Protein AF-A0A9D5N758-F1 (afdb_monomer_li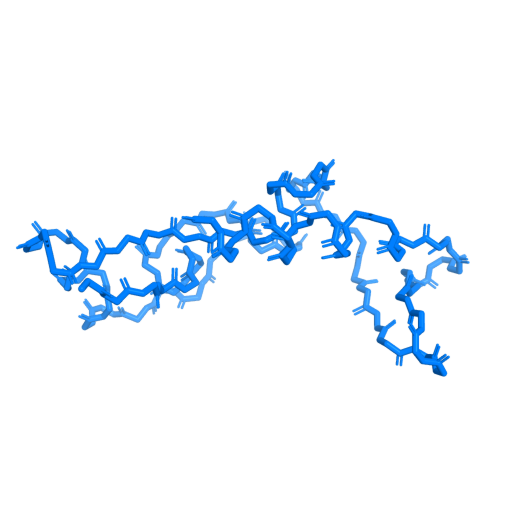te)

Sequence (80 aa):
MILISACLAGENCKYSGGNNEVPELKKLYEEGKAVLVCPEVMGGLSTPRIPCEIRNGRVYNTEGEDKTENYVRGAEIALK

Structure (mmCIF, N/CA/C/O backbone):
data_AF-A0A9D5N758-F1
#
_entry.id   AF-A0A9D5N758-F1
#
loop_
_atom_site.group_PDB
_atom_site.id
_atom_site.type_symbol
_atom_site.label_atom_id
_atom_site.label_alt_id
_atom_site.label_comp_id
_atom_site.label_asym_id
_atom_site.label_entity_id
_atom_site.label_seq_id
_atom_site.pdbx_PDB_ins_code
_atom_site.Cartn_x
_atom_site.Cartn_y
_atom_site.Cartn_z
_atom_site.occupancy
_atom_site.B_iso_or_equiv
_atom_site.auth_seq_id
_atom_site.auth_comp_id
_atom_site.auth_asym_id
_atom_site.auth_atom_id
_atom_site.pdbx_PDB_model_num
ATOM 1 N N . MET A 1 1 ? -18.979 -0.237 6.670 1.00 80.69 1 MET A N 1
ATOM 2 C CA . MET A 1 1 ? -17.575 -0.423 7.094 1.00 80.69 1 MET A CA 1
ATOM 3 C C . MET A 1 1 ? -16.705 0.413 6.170 1.00 80.69 1 MET A C 1
ATOM 5 O O . MET A 1 1 ? -17.028 0.449 4.989 1.00 80.69 1 MET A O 1
ATOM 9 N N . ILE A 1 2 ? -15.678 1.102 6.669 1.00 93.94 2 ILE A N 1
ATOM 10 C CA . ILE A 1 2 ? -14.748 1.869 5.819 1.00 93.94 2 ILE A CA 1
ATOM 11 C C . ILE A 1 2 ? -13.427 1.115 5.643 1.00 93.94 2 ILE A C 1
ATOM 13 O O . ILE A 1 2 ? -12.979 0.432 6.564 1.00 93.94 2 ILE A O 1
ATOM 17 N N . LEU A 1 3 ? -12.814 1.245 4.467 1.00 97.25 3 LEU A N 1
ATOM 18 C CA . LEU A 1 3 ? -11.458 0.763 4.214 1.00 97.25 3 LEU A CA 1
ATOM 19 C C . LEU A 1 3 ? -10.461 1.890 4.482 1.00 97.25 3 LEU A C 1
ATOM 21 O O . LEU A 1 3 ? -10.690 3.031 4.081 1.00 97.25 3 LEU A O 1
ATOM 25 N N . ILE A 1 4 ? -9.353 1.565 5.142 1.00 97.75 4 ILE A N 1
ATOM 26 C CA . ILE A 1 4 ? -8.254 2.496 5.401 1.00 97.75 4 ILE A CA 1
ATOM 27 C C . ILE A 1 4 ? -6.954 1.855 4.920 1.00 97.75 4 ILE A C 1
ATOM 29 O O . ILE A 1 4 ? -6.705 0.673 5.159 1.00 97.75 4 ILE A O 1
ATOM 33 N N . SER A 1 5 ? -6.100 2.642 4.263 1.00 98.31 5 SER A N 1
ATOM 34 C CA . SER A 1 5 ? -4.742 2.213 3.926 1.00 98.31 5 SER A CA 1
ATOM 35 C C . SER A 1 5 ? -3.996 1.782 5.189 1.00 98.31 5 SER A C 1
ATOM 37 O O . SER A 1 5 ? -3.796 2.590 6.091 1.00 98.31 5 SER A O 1
ATOM 39 N N . ALA A 1 6 ? -3.545 0.530 5.245 1.00 98.38 6 ALA A N 1
ATOM 40 C CA . ALA A 1 6 ? -2.940 -0.076 6.431 1.00 98.38 6 ALA A CA 1
ATOM 41 C C . ALA A 1 6 ? -1.750 0.735 6.977 1.00 98.38 6 ALA A C 1
ATOM 43 O O . ALA A 1 6 ? -1.608 0.904 8.187 1.00 98.38 6 ALA A O 1
ATOM 44 N N . CYS A 1 7 ? -0.949 1.334 6.090 1.00 98.44 7 CYS A N 1
ATOM 45 C CA . CYS A 1 7 ? 0.169 2.190 6.485 1.00 98.44 7 CYS A CA 1
ATOM 46 C C . CYS A 1 7 ? -0.249 3.439 7.274 1.00 98.44 7 CYS A C 1
ATOM 48 O O . CYS A 1 7 ? 0.565 3.954 8.035 1.00 98.44 7 CYS A O 1
ATOM 50 N N . LEU A 1 8 ? -1.490 3.912 7.123 1.00 98.56 8 LEU A N 1
ATOM 51 C CA . LEU A 1 8 ? -2.044 5.021 7.903 1.00 98.56 8 LEU A CA 1
ATOM 52 C C . LEU A 1 8 ? -2.513 4.584 9.295 1.00 98.56 8 LEU A C 1
ATOM 54 O O . LEU A 1 8 ? -2.693 5.425 10.165 1.00 98.56 8 LEU A O 1
ATOM 58 N N . ALA A 1 9 ? -2.683 3.283 9.526 1.00 98.06 9 ALA A N 1
ATOM 59 C CA . ALA A 1 9 ? -3.003 2.717 10.834 1.00 98.06 9 ALA A CA 1
ATOM 60 C C . ALA A 1 9 ? -1.768 2.158 11.568 1.00 98.06 9 ALA A C 1
ATOM 62 O O . ALA A 1 9 ? -1.912 1.517 12.605 1.00 98.06 9 ALA A O 1
ATOM 63 N N . GLY A 1 10 ? -0.562 2.406 11.043 1.00 97.94 10 GLY A N 1
ATOM 64 C CA . GLY A 1 10 ? 0.703 2.005 11.668 1.00 97.94 10 GLY A CA 1
ATOM 65 C C . GLY A 1 10 ? 1.324 0.719 11.117 1.00 97.94 10 GLY A C 1
ATOM 66 O O . GLY A 1 10 ? 2.420 0.354 11.537 1.00 97.94 10 GLY A O 1
ATOM 67 N N . GLU A 1 11 ? 0.701 0.058 10.136 1.00 98.38 11 GLU A N 1
ATOM 68 C CA . GLU A 1 11 ? 1.284 -1.142 9.525 1.00 98.38 11 GLU A CA 1
ATOM 69 C C . GLU A 1 11 ? 2.511 -0.796 8.673 1.00 98.38 11 GLU A C 1
ATOM 71 O O . GLU A 1 11 ? 2.460 0.056 7.778 1.00 98.38 11 GLU A O 1
ATOM 76 N N . ASN A 1 12 ? 3.624 -1.490 8.920 1.00 98.38 12 ASN A N 1
ATOM 77 C CA . ASN A 1 12 ? 4.900 -1.292 8.227 1.00 98.38 12 ASN A CA 1
ATOM 78 C C . ASN A 1 12 ? 4.887 -1.916 6.824 1.00 98.38 12 ASN A C 1
ATOM 80 O O . ASN A 1 12 ? 5.621 -2.855 6.533 1.00 98.38 12 ASN A O 1
ATOM 84 N N . CYS A 1 13 ? 4.017 -1.398 5.956 1.00 97.94 13 CYS A N 1
ATOM 85 C CA . CYS A 1 13 ? 3.769 -1.916 4.613 1.00 97.94 13 CYS A CA 1
ATOM 86 C C . CYS A 1 13 ? 4.125 -0.924 3.489 1.00 97.94 13 CYS A C 1
ATOM 88 O O . CYS A 1 13 ? 3.826 -1.198 2.323 1.00 97.94 13 CYS A O 1
ATOM 90 N N . LYS A 1 14 ? 4.722 0.247 3.786 1.00 97.81 14 LYS A N 1
ATOM 91 C CA . LYS A 1 14 ? 5.190 1.184 2.741 1.00 97.81 14 LYS A CA 1
ATOM 92 C C . LYS A 1 14 ? 6.318 0.567 1.927 1.00 97.81 14 LYS A C 1
ATOM 94 O O . LYS A 1 14 ? 7.072 -0.262 2.423 1.00 97.81 14 LYS A O 1
ATOM 99 N N . TYR A 1 15 ? 6.524 1.085 0.718 1.00 97.12 15 TYR A N 1
ATOM 100 C CA . TYR A 1 15 ? 7.664 0.697 -0.112 1.00 97.12 15 TYR A CA 1
ATOM 101 C C . TYR A 1 15 ? 9.014 0.837 0.618 1.00 97.12 15 TYR A C 1
ATOM 103 O O . TYR A 1 15 ? 9.900 0.014 0.432 1.00 97.12 15 TYR A O 1
ATOM 111 N N . SER A 1 16 ? 9.144 1.818 1.518 1.00 97.38 16 SER A N 1
ATOM 112 C CA . SER A 1 16 ? 10.352 2.068 2.311 1.00 97.38 16 SER A CA 1
ATOM 113 C C . SER A 1 16 ? 10.498 1.176 3.554 1.00 97.38 16 SER A C 1
ATOM 115 O O . SER A 1 16 ? 11.421 1.388 4.332 1.00 97.38 16 SER A O 1
ATOM 117 N N . GLY A 1 17 ? 9.575 0.240 3.805 1.00 97.25 17 GLY A N 1
ATOM 118 C CA . GLY A 1 17 ? 9.596 -0.634 4.988 1.00 97.25 17 GLY A CA 1
ATOM 119 C C . GLY A 1 17 ? 8.935 -0.065 6.249 1.00 97.25 17 GLY A C 1
ATOM 120 O O . GLY A 1 17 ? 8.781 -0.788 7.225 1.00 97.25 17 GLY A O 1
ATOM 121 N N . GLY A 1 18 ? 8.544 1.212 6.247 1.00 97.94 18 GLY A N 1
ATOM 122 C CA . GLY A 1 18 ? 7.896 1.871 7.387 1.00 97.94 18 GLY A CA 1
ATOM 123 C C . GLY A 1 18 ? 6.388 2.055 7.215 1.00 97.94 18 GLY A C 1
ATOM 124 O O . GLY A 1 18 ? 5.754 1.438 6.355 1.00 97.94 18 GLY A O 1
ATOM 125 N N . ASN A 1 19 ? 5.828 2.978 7.992 1.00 98.56 19 ASN A N 1
ATOM 126 C CA . ASN A 1 19 ? 4.423 3.377 7.944 1.00 98.56 19 ASN A CA 1
ATOM 127 C C . ASN A 1 19 ? 4.282 4.914 7.870 1.00 98.56 19 ASN A C 1
ATOM 129 O O . ASN A 1 19 ? 5.279 5.632 7.778 1.00 98.56 19 ASN A O 1
ATOM 133 N N . ASN A 1 20 ? 3.042 5.395 7.817 1.00 97.94 20 ASN A N 1
ATOM 134 C CA . ASN A 1 20 ? 2.658 6.807 7.886 1.00 97.94 20 ASN A CA 1
ATOM 135 C C . ASN A 1 20 ? 1.499 6.936 8.889 1.00 97.94 20 ASN A C 1
ATOM 137 O O . ASN A 1 20 ? 0.426 7.407 8.515 1.00 97.94 20 ASN A O 1
ATOM 141 N N . GLU A 1 21 ? 1.674 6.420 10.109 1.00 98.38 21 GLU A N 1
ATOM 142 C CA . GLU A 1 21 ? 0.603 6.370 11.108 1.00 98.38 21 GLU A CA 1
ATOM 143 C C . GLU A 1 21 ? -0.097 7.731 11.274 1.00 98.38 21 GLU A C 1
ATOM 145 O O . GLU A 1 21 ? 0.539 8.767 11.470 1.00 98.38 21 GLU A O 1
ATOM 150 N N . VAL A 1 22 ? -1.426 7.695 11.207 1.00 98.62 22 VAL A N 1
ATOM 151 C CA . VAL A 1 22 ? -2.339 8.775 11.570 1.00 98.62 22 VAL A CA 1
ATOM 152 C C . VAL A 1 22 ? -3.144 8.263 12.769 1.00 98.62 22 VAL A C 1
ATOM 154 O O . VAL A 1 22 ? -3.983 7.371 12.588 1.00 98.62 22 VAL A O 1
ATOM 157 N N . PRO A 1 23 ? -2.895 8.766 13.994 1.00 98.25 23 PRO A N 1
ATOM 158 C CA . PRO A 1 23 ? -3.473 8.215 15.223 1.00 98.25 23 PRO A CA 1
ATOM 159 C C . PRO A 1 23 ? -5.001 8.064 15.192 1.00 98.25 23 PRO A C 1
ATOM 161 O O . PRO A 1 23 ? -5.550 7.087 15.700 1.00 98.25 23 PRO A O 1
ATOM 164 N N . GLU A 1 24 ? -5.704 8.990 14.543 1.00 98.25 24 GLU A N 1
ATOM 165 C CA . GLU A 1 24 ? -7.158 8.976 14.394 1.00 98.25 24 GLU A CA 1
ATOM 166 C C . GLU A 1 24 ? -7.648 7.792 13.549 1.00 98.25 24 GLU A C 1
ATOM 168 O O . GLU A 1 24 ? -8.683 7.198 13.854 1.00 98.25 24 GLU A O 1
ATOM 173 N N . LEU A 1 25 ? -6.903 7.415 12.507 1.00 98.25 25 LEU A N 1
ATOM 174 C CA . LEU A 1 25 ? -7.252 6.298 11.627 1.00 98.2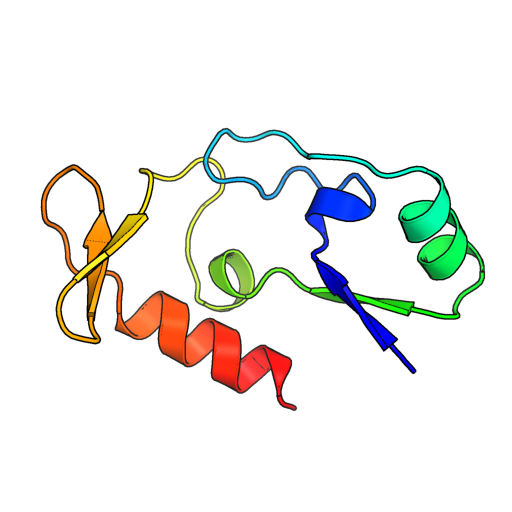5 25 LEU A CA 1
ATOM 175 C C . LEU A 1 25 ? -6.937 4.948 12.275 1.00 98.25 25 LEU A C 1
ATOM 177 O O . LEU A 1 25 ? -7.723 4.008 12.145 1.00 98.25 25 LEU A O 1
ATOM 181 N N . LYS A 1 26 ? -5.841 4.871 13.036 1.00 98.12 26 LYS A N 1
ATOM 182 C CA . LYS A 1 26 ? -5.534 3.712 13.882 1.00 98.12 26 LYS A CA 1
ATOM 183 C C . LYS A 1 26 ? -6.630 3.472 14.917 1.00 98.12 26 LYS A C 1
ATOM 185 O O . LYS A 1 26 ? -7.123 2.354 15.037 1.00 98.12 26 LYS A O 1
ATOM 190 N N . LYS A 1 27 ? -7.095 4.534 15.579 1.00 98.12 27 LYS A N 1
ATOM 191 C CA . LYS A 1 27 ? -8.200 4.453 16.540 1.00 98.12 27 LYS A CA 1
ATOM 192 C C . 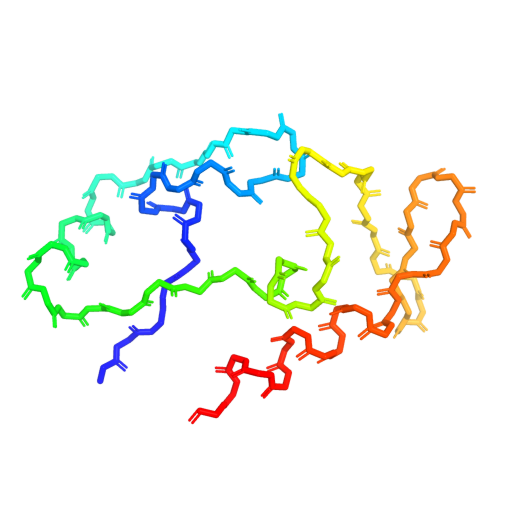LYS A 1 27 ? -9.488 3.914 15.908 1.00 98.12 27 LYS A C 1
ATOM 194 O O . LYS A 1 27 ? -10.161 3.090 16.514 1.00 98.12 27 LYS A O 1
ATOM 199 N N . LEU A 1 28 ? -9.831 4.323 14.681 1.00 97.62 28 LEU A N 1
ATOM 200 C CA . LEU A 1 28 ? -11.006 3.783 13.976 1.00 97.62 28 LEU A CA 1
ATOM 201 C C . LEU A 1 28 ? -10.905 2.271 13.734 1.00 97.62 28 LEU A C 1
ATOM 203 O O . LEU A 1 28 ? -11.916 1.571 13.813 1.00 97.62 28 LEU A O 1
ATOM 207 N N . TYR A 1 29 ? -9.705 1.770 13.444 1.00 97.50 29 TYR A N 1
ATOM 208 C CA . TYR A 1 29 ? -9.453 0.337 13.319 1.00 97.50 29 TYR A CA 1
ATOM 209 C C . TYR A 1 29 ? -9.559 -0.384 14.670 1.00 97.50 29 TYR A C 1
ATOM 211 O O . TYR A 1 29 ? -10.277 -1.376 14.767 1.00 97.50 29 TYR A O 1
ATOM 219 N N . GLU A 1 30 ? -8.9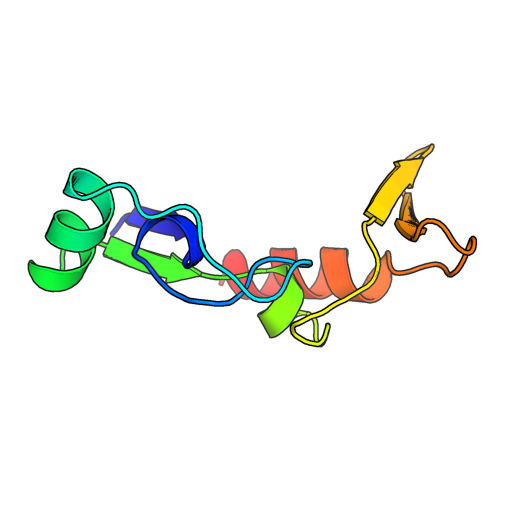31 0.145 15.724 1.00 97.19 30 GLU A N 1
ATOM 220 C CA . GLU A 1 30 ? -8.988 -0.421 17.083 1.00 97.19 30 GLU A CA 1
ATOM 221 C C . GLU A 1 30 ? -10.419 -0.455 17.652 1.00 97.19 30 GLU A C 1
ATOM 223 O O . GLU A 1 30 ? -10.788 -1.380 18.371 1.00 97.19 30 GLU A O 1
ATOM 228 N N . GLU A 1 31 ? -11.263 0.512 17.282 1.00 97.56 31 GLU A N 1
ATOM 229 C CA . GLU A 1 31 ? -12.691 0.549 17.624 1.00 97.56 31 GLU A CA 1
ATOM 230 C C . GLU A 1 31 ? -13.564 -0.377 16.750 1.00 97.56 31 GLU A C 1
ATOM 232 O O . GLU A 1 31 ? -14.789 -0.383 16.892 1.00 97.56 31 GLU A O 1
ATOM 237 N N . GLY A 1 32 ? -12.974 -1.130 15.814 1.00 97.19 32 GLY A N 1
ATOM 238 C CA . GLY A 1 32 ? -13.690 -2.039 14.914 1.00 97.19 32 GLY A CA 1
ATOM 239 C C . GLY A 1 32 ? -14.549 -1.338 13.855 1.00 97.19 32 GLY A C 1
ATOM 240 O O . GLY A 1 32 ? -15.449 -1.949 13.281 1.00 97.19 32 GLY A O 1
ATOM 241 N N . LYS A 1 33 ? -14.306 -0.047 13.593 1.00 97.75 33 LYS A N 1
ATOM 242 C CA . LYS A 1 33 ? -15.068 0.765 12.624 1.00 97.75 33 LYS A CA 1
ATOM 243 C C . LYS A 1 33 ? -14.455 0.760 11.223 1.00 97.75 33 LYS A C 1
ATOM 245 O O . LYS A 1 33 ? -15.100 1.222 10.276 1.00 97.75 33 LYS A O 1
ATOM 250 N N . ALA A 1 34 ? -13.234 0.251 11.083 1.00 97.56 34 ALA A N 1
ATOM 251 C CA . ALA A 1 34 ? -12.492 0.210 9.833 1.00 97.56 34 ALA A CA 1
ATOM 252 C C . ALA A 1 34 ? -11.824 -1.147 9.594 1.00 97.56 34 ALA A C 1
ATOM 254 O O . ALA A 1 34 ? -11.534 -1.885 10.532 1.00 97.56 34 ALA A O 1
ATOM 255 N N . VAL A 1 35 ? -11.540 -1.437 8.325 1.00 97.44 35 VAL A N 1
ATOM 256 C CA . VAL A 1 35 ? -10.724 -2.577 7.892 1.00 97.44 35 VAL A CA 1
ATOM 257 C C . VAL A 1 35 ? -9.478 -2.045 7.193 1.00 97.44 35 VAL A C 1
ATOM 259 O O . VAL A 1 35 ? -9.557 -1.127 6.372 1.00 97.44 35 VAL A O 1
ATOM 262 N N . LEU A 1 36 ? -8.323 -2.611 7.535 1.00 97.75 36 LEU A N 1
ATOM 263 C CA . LEU A 1 36 ? -7.042 -2.213 6.965 1.00 97.75 36 LEU A CA 1
ATOM 264 C C . LEU A 1 36 ? -6.778 -2.940 5.652 1.00 97.75 36 LEU A C 1
ATOM 266 O O . LEU A 1 36 ? -6.952 -4.154 5.561 1.00 97.75 36 LEU A O 1
ATOM 270 N N . VAL A 1 37 ? -6.305 -2.200 4.652 1.00 98.00 37 VAL A N 1
ATOM 271 C CA . VAL A 1 37 ? -5.934 -2.753 3.346 1.00 98.00 37 VAL A CA 1
ATOM 272 C C . VAL A 1 37 ? -4.600 -2.197 2.864 1.00 98.00 37 VAL A C 1
ATOM 274 O O . VAL A 1 37 ? -4.303 -1.013 3.012 1.00 98.00 37 VAL A O 1
ATOM 277 N N . CYS A 1 38 ? -3.785 -3.045 2.243 1.00 98.38 38 CYS A N 1
ATOM 278 C CA . CYS A 1 38 ? -2.622 -2.618 1.471 1.00 98.38 38 CYS A CA 1
ATOM 279 C C . CYS A 1 38 ? -2.680 -3.301 0.100 1.00 98.38 38 CYS A C 1
ATOM 281 O O . CYS A 1 38 ? -2.191 -4.427 -0.031 1.00 98.38 38 CYS A O 1
ATOM 283 N N . PRO A 1 39 ? -3.268 -2.642 -0.919 1.00 98.31 39 PRO A N 1
ATOM 284 C CA . PRO A 1 39 ? -3.433 -3.236 -2.243 1.00 98.31 39 PRO A CA 1
ATOM 285 C C . PRO A 1 39 ? -2.116 -3.760 -2.824 1.00 98.31 39 PRO A C 1
ATOM 287 O O . PRO A 1 39 ? -2.083 -4.835 -3.402 1.00 98.31 39 PRO A O 1
ATOM 290 N N . GLU A 1 40 ? -1.005 -3.064 -2.597 1.00 98.44 40 GLU A N 1
ATOM 291 C CA . GLU A 1 40 ? 0.316 -3.456 -3.102 1.00 98.44 40 GLU A CA 1
ATOM 292 C C . GLU A 1 40 ? 0.803 -4.799 -2.529 1.00 98.44 40 GLU A C 1
ATOM 294 O O . GLU A 1 40 ? 1.251 -5.664 -3.282 1.00 98.44 40 GLU A O 1
ATOM 299 N N . VAL A 1 41 ? 0.667 -5.010 -1.213 1.00 98.38 41 VAL A N 1
ATOM 300 C CA . VAL A 1 41 ? 1.047 -6.274 -0.553 1.00 98.38 41 VAL A CA 1
ATOM 301 C C . VAL A 1 41 ? 0.064 -7.389 -0.907 1.00 98.38 41 VAL A C 1
ATOM 303 O O . VAL A 1 41 ? 0.477 -8.502 -1.222 1.00 98.38 41 VAL A O 1
ATOM 306 N N . MET A 1 42 ? -1.238 -7.090 -0.938 1.00 98.19 42 MET A N 1
ATOM 307 C CA . MET A 1 42 ? -2.279 -8.035 -1.370 1.00 98.19 42 MET A CA 1
ATOM 308 C C . MET A 1 42 ? -2.093 -8.454 -2.840 1.00 98.19 42 MET A C 1
ATOM 310 O O . MET A 1 42 ? -2.374 -9.592 -3.215 1.00 98.19 42 MET A O 1
ATOM 314 N N . GLY A 1 43 ? -1.563 -7.544 -3.657 1.00 98.19 43 GLY A N 1
ATOM 315 C CA . GLY A 1 43 ? -1.140 -7.752 -5.037 1.00 98.19 43 GLY A CA 1
ATOM 316 C C . GLY A 1 43 ? 0.172 -8.527 -5.193 1.00 98.19 43 GLY A C 1
ATOM 317 O O . GLY A 1 43 ? 0.564 -8.839 -6.318 1.00 98.19 43 GLY A O 1
ATOM 318 N N . GLY A 1 44 ? 0.844 -8.869 -4.091 1.00 98.19 44 GLY A N 1
ATOM 319 C CA . GLY A 1 44 ? 2.038 -9.713 -4.062 1.00 98.19 44 GLY A CA 1
ATOM 320 C C . GLY A 1 44 ? 3.375 -8.970 -4.042 1.00 98.19 44 GLY A C 1
ATOM 321 O O . GLY A 1 44 ? 4.409 -9.616 -4.201 1.00 98.19 44 GLY A O 1
ATOM 322 N N . LEU A 1 45 ? 3.397 -7.646 -3.858 1.00 98.25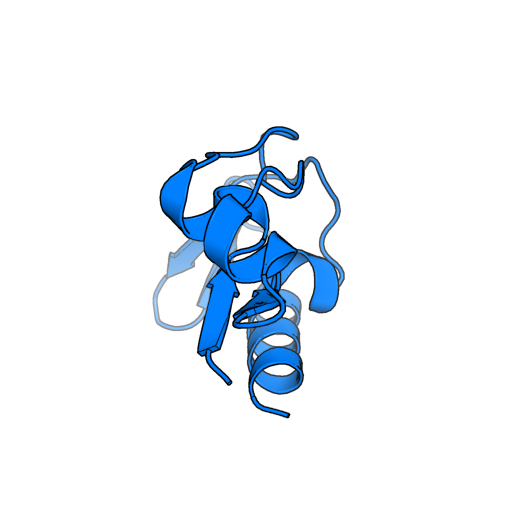 45 LEU A N 1
ATOM 323 C CA . LEU A 1 45 ? 4.658 -6.915 -3.701 1.00 98.25 45 LEU A CA 1
ATOM 324 C C . LEU A 1 45 ? 5.218 -7.065 -2.279 1.00 98.25 45 LEU A C 1
ATOM 326 O O . LEU A 1 45 ? 4.482 -7.078 -1.292 1.00 98.25 45 LEU A O 1
ATOM 330 N N . SER A 1 46 ? 6.546 -7.128 -2.172 1.00 97.88 46 SER A N 1
ATOM 331 C CA . SER A 1 46 ? 7.256 -7.198 -0.893 1.00 97.88 46 SER A CA 1
ATOM 332 C C . SER A 1 46 ? 7.210 -5.876 -0.119 1.00 97.88 46 SER A C 1
ATOM 334 O O . SER A 1 46 ? 6.850 -4.815 -0.638 1.00 97.88 46 SER A O 1
ATOM 336 N N . THR A 1 47 ? 7.620 -5.927 1.147 1.00 97.81 47 THR A N 1
ATOM 337 C CA . THR A 1 47 ? 7.984 -4.742 1.929 1.00 97.81 47 THR A CA 1
ATOM 338 C C . THR A 1 47 ? 9.372 -4.968 2.546 1.00 97.81 47 THR A C 1
ATOM 340 O O . THR A 1 47 ? 9.521 -5.941 3.282 1.00 97.81 47 THR A O 1
ATOM 343 N N . PRO A 1 48 ? 10.386 -4.122 2.265 1.00 97.88 48 PRO A N 1
ATOM 344 C CA . PRO A 1 48 ? 10.367 -2.987 1.337 1.00 97.88 48 PRO A CA 1
ATOM 345 C C . PRO A 1 48 ? 10.250 -3.419 -0.139 1.00 97.88 48 PRO A C 1
ATOM 347 O O . PRO A 1 48 ? 10.335 -4.603 -0.473 1.00 97.88 48 PRO A O 1
ATOM 350 N N . ARG A 1 49 ? 10.024 -2.447 -1.025 1.00 98.00 49 ARG A N 1
ATOM 351 C CA . ARG A 1 49 ? 9.961 -2.607 -2.489 1.00 98.00 49 ARG A CA 1
ATOM 352 C C . ARG A 1 49 ? 10.420 -1.327 -3.185 1.00 98.00 49 ARG A C 1
ATOM 354 O O . ARG A 1 49 ? 10.410 -0.250 -2.591 1.00 98.00 49 ARG A O 1
ATOM 361 N N . ILE A 1 50 ? 10.804 -1.453 -4.451 1.00 98.19 50 ILE A N 1
ATOM 362 C CA . ILE A 1 50 ? 11.235 -0.327 -5.286 1.00 98.19 50 ILE A CA 1
ATOM 363 C C . ILE A 1 50 ? 10.037 0.610 -5.540 1.00 98.19 50 ILE A C 1
ATOM 365 O O . ILE A 1 50 ? 8.948 0.110 -5.845 1.00 98.19 50 ILE A O 1
ATOM 369 N N . PRO A 1 51 ? 10.198 1.945 -5.419 1.00 98.12 51 PRO A N 1
ATOM 370 C CA . PRO A 1 51 ? 9.126 2.897 -5.696 1.00 98.12 51 PRO A CA 1
ATOM 371 C C . PRO A 1 51 ? 8.554 2.714 -7.102 1.00 98.12 51 PRO A C 1
ATOM 373 O O . PRO A 1 51 ? 9.304 2.464 -8.047 1.00 98.12 51 PRO A O 1
ATOM 376 N N . CYS A 1 52 ? 7.236 2.856 -7.230 1.00 98.38 52 CYS A N 1
ATOM 377 C CA . CYS A 1 52 ? 6.518 2.709 -8.491 1.00 98.38 52 CYS A CA 1
ATOM 378 C C . CYS A 1 52 ? 5.715 3.964 -8.842 1.00 98.38 52 CYS A C 1
ATOM 380 O O . CYS A 1 52 ? 5.201 4.648 -7.959 1.00 98.38 52 CYS A O 1
ATOM 382 N N . GLU A 1 53 ? 5.568 4.229 -10.139 1.00 98.56 53 GLU A N 1
ATOM 383 C CA . GLU A 1 53 ? 4.800 5.346 -10.691 1.00 98.56 53 GLU A CA 1
ATOM 384 C C . GLU A 1 53 ? 3.881 4.878 -11.821 1.00 98.56 53 GLU A C 1
ATOM 386 O O . GLU A 1 53 ? 4.209 3.962 -12.581 1.00 98.56 53 GLU A O 1
ATOM 391 N N . ILE A 1 54 ? 2.738 5.553 -11.966 1.00 98.31 54 ILE A N 1
ATOM 392 C CA . ILE A 1 54 ? 1.822 5.332 -13.085 1.00 98.31 54 ILE A CA 1
ATOM 393 C C . ILE A 1 54 ? 2.347 6.076 -14.316 1.00 98.31 54 ILE A C 1
ATOM 395 O O . ILE A 1 54 ? 2.565 7.285 -14.277 1.00 98.31 54 ILE A O 1
ATOM 399 N N . ARG A 1 55 ? 2.499 5.365 -15.435 1.00 97.38 55 ARG A N 1
ATOM 400 C CA . ARG A 1 55 ? 2.897 5.903 -16.741 1.00 97.38 55 ARG A CA 1
ATOM 401 C C . ARG A 1 55 ? 1.971 5.325 -17.806 1.00 97.38 55 ARG A C 1
ATOM 403 O O . ARG A 1 55 ? 1.957 4.118 -18.020 1.00 97.38 55 ARG A O 1
ATOM 410 N N . ASN A 1 56 ? 1.182 6.178 -18.463 1.00 95.81 56 ASN A N 1
ATOM 411 C CA . ASN A 1 56 ? 0.259 5.786 -19.541 1.00 95.81 56 ASN A CA 1
ATOM 412 C C . ASN A 1 56 ? -0.654 4.588 -19.186 1.00 95.81 56 ASN A C 1
ATOM 414 O O . ASN A 1 56 ? -0.811 3.662 -19.976 1.00 95.81 56 ASN A O 1
ATOM 418 N N . GLY A 1 57 ? -1.232 4.588 -17.978 1.00 96.38 57 GLY A N 1
ATOM 419 C CA . GLY A 1 57 ? -2.153 3.537 -17.517 1.00 96.38 57 GLY A CA 1
ATOM 420 C C . GLY A 1 57 ? -1.489 2.241 -17.035 1.00 96.38 57 GLY A C 1
ATOM 421 O O . GLY A 1 57 ? -2.192 1.301 -16.678 1.00 96.38 57 GLY A O 1
ATOM 422 N N . ARG A 1 58 ? -0.156 2.186 -16.995 1.00 98.44 58 ARG A N 1
ATOM 423 C CA . ARG A 1 58 ? 0.634 1.068 -16.459 1.00 98.44 58 ARG A CA 1
ATOM 424 C C . ARG A 1 58 ? 1.457 1.531 -15.265 1.00 98.44 58 ARG A C 1
ATOM 426 O O . ARG A 1 58 ? 1.680 2.729 -15.105 1.00 98.44 58 ARG A O 1
ATOM 433 N N . VAL A 1 59 ? 1.902 0.602 -14.428 1.00 98.69 59 VAL A N 1
ATOM 434 C CA . VAL A 1 59 ? 2.693 0.902 -13.228 1.00 98.69 59 VAL A CA 1
ATOM 435 C C . VAL A 1 59 ? 4.095 0.342 -13.392 1.00 98.69 59 VAL A C 1
ATOM 437 O O . VAL A 1 59 ? 4.253 -0.859 -13.581 1.00 98.69 59 VAL A O 1
ATOM 440 N N . TYR A 1 60 ? 5.106 1.201 -13.292 1.00 98.62 60 TYR A N 1
ATOM 441 C CA . TYR A 1 60 ? 6.511 0.812 -13.414 1.00 98.62 60 TYR A CA 1
ATOM 442 C C . TYR A 1 60 ? 7.281 1.200 -12.169 1.00 98.62 60 TYR A C 1
ATOM 444 O O . TYR A 1 60 ? 7.047 2.276 -11.617 1.00 98.62 60 TYR A O 1
ATOM 452 N N . ASN A 1 61 ? 8.235 0.367 -11.764 1.00 98.44 61 ASN A N 1
ATOM 453 C CA . ASN A 1 61 ? 9.195 0.777 -10.750 1.00 98.44 61 ASN A CA 1
ATOM 454 C C . ASN A 1 61 ? 10.299 1.677 -11.333 1.00 98.44 61 ASN A C 1
ATOM 456 O O . ASN A 1 61 ? 10.398 1.875 -12.549 1.00 98.44 61 ASN A O 1
ATOM 460 N N . THR A 1 62 ? 11.143 2.242 -10.469 1.00 98.06 62 THR A N 1
ATOM 461 C CA . THR A 1 62 ? 12.244 3.125 -10.897 1.00 98.06 62 THR A CA 1
ATOM 462 C C . THR A 1 62 ? 13.326 2.422 -11.721 1.00 98.06 62 THR A C 1
ATOM 464 O O . THR A 1 62 ? 14.093 3.104 -12.391 1.00 98.06 62 THR A O 1
ATOM 467 N N . GLU A 1 63 ? 13.373 1.088 -11.717 1.00 97.88 63 GLU A N 1
ATOM 468 C CA . GLU A 1 63 ? 14.264 0.283 -12.569 1.00 97.88 63 GLU A CA 1
ATOM 469 C C . GLU A 1 63 ? 13.635 -0.063 -13.931 1.00 97.88 63 GLU A C 1
ATOM 471 O O . GLU A 1 63 ? 14.287 -0.650 -14.790 1.00 97.88 63 GLU A O 1
ATOM 476 N N . GLY A 1 64 ? 12.380 0.338 -14.166 1.00 97.62 64 GLY A N 1
ATOM 477 C CA . GLY A 1 64 ? 11.662 0.094 -15.416 1.00 97.62 64 GLY A CA 1
ATOM 478 C C . GLY A 1 64 ? 10.929 -1.247 -15.479 1.00 97.62 64 GLY A C 1
ATOM 479 O O . GLY A 1 64 ? 10.364 -1.572 -16.521 1.00 97.62 64 GLY A O 1
ATOM 480 N N . GLU A 1 65 ? 10.884 -2.014 -14.387 1.00 98.25 65 GLU A N 1
ATOM 481 C CA . GLU A 1 65 ? 10.090 -3.239 -14.318 1.00 98.25 65 GLU A CA 1
ATOM 482 C C . GLU A 1 65 ? 8.596 -2.909 -14.253 1.00 98.25 65 GLU A C 1
ATOM 484 O O . GLU A 1 65 ? 8.159 -2.071 -13.458 1.00 98.25 65 GLU A O 1
ATOM 489 N N . ASP A 1 66 ? 7.800 -3.610 -15.055 1.00 98.50 66 ASP A N 1
ATOM 490 C CA . ASP A 1 66 ? 6.347 -3.476 -15.053 1.00 98.50 66 ASP A CA 1
ATOM 491 C C . ASP A 1 66 ? 5.737 -4.213 -13.849 1.00 98.50 66 ASP A C 1
ATOM 493 O O . ASP A 1 66 ? 5.908 -5.422 -13.691 1.00 98.50 66 ASP A O 1
ATOM 497 N N . LYS A 1 67 ? 5.029 -3.477 -12.990 1.00 98.62 67 LYS A N 1
ATOM 498 C CA . LYS A 1 67 ? 4.317 -3.984 -11.806 1.00 98.62 67 LYS A CA 1
ATOM 499 C C . LYS A 1 67 ? 2.797 -3.842 -11.944 1.00 98.62 67 LYS A C 1
ATOM 501 O O . LYS A 1 67 ? 2.078 -3.966 -10.953 1.00 98.62 67 LYS A O 1
ATOM 506 N N . THR A 1 68 ? 2.287 -3.581 -13.149 1.00 98.69 68 THR A N 1
ATOM 507 C CA . THR A 1 68 ? 0.858 -3.323 -13.397 1.00 98.69 68 THR A CA 1
ATOM 508 C C . THR A 1 68 ? -0.024 -4.448 -12.867 1.00 98.69 68 THR A C 1
ATOM 510 O O . THR A 1 68 ? -1.008 -4.176 -12.186 1.00 98.69 68 THR A O 1
ATOM 513 N N . GLU A 1 69 ? 0.347 -5.708 -13.104 1.00 98.62 69 GLU A N 1
ATOM 514 C CA . GLU A 1 69 ? -0.436 -6.864 -12.650 1.00 98.62 69 GLU A CA 1
ATOM 515 C C . GLU A 1 69 ? -0.563 -6.921 -11.126 1.00 98.62 69 GLU A C 1
ATOM 517 O O . GLU A 1 69 ? -1.645 -7.196 -10.610 1.00 98.62 69 GLU A O 1
ATOM 522 N N . ASN A 1 70 ? 0.508 -6.597 -10.391 1.00 98.69 70 ASN A N 1
ATOM 523 C CA . ASN A 1 70 ? 0.460 -6.537 -8.934 1.00 98.69 70 ASN A CA 1
ATOM 524 C C . ASN A 1 70 ? -0.519 -5.457 -8.455 1.00 98.69 70 ASN A C 1
ATOM 526 O O . ASN A 1 70 ? -1.339 -5.714 -7.575 1.00 98.69 70 ASN A O 1
ATOM 530 N N . TYR A 1 71 ? -0.464 -4.262 -9.048 1.00 98.50 71 TYR A N 1
ATOM 531 C CA . TYR A 1 71 ? -1.337 -3.148 -8.670 1.00 98.50 71 TYR A CA 1
ATOM 532 C C . TYR A 1 71 ? -2.808 -3.406 -9.031 1.00 98.50 71 TYR A C 1
ATOM 534 O O . TYR A 1 71 ? -3.684 -3.151 -8.204 1.00 98.50 71 TYR A O 1
ATOM 542 N N . VAL A 1 72 ? -3.086 -3.959 -10.218 1.00 98.50 72 VAL A N 1
ATOM 543 C CA . VAL A 1 72 ? -4.448 -4.329 -10.644 1.00 98.50 72 VAL A CA 1
ATOM 544 C C . VAL A 1 72 ? -5.015 -5.417 -9.738 1.00 98.50 72 VAL A C 1
ATOM 546 O O . VAL A 1 72 ? -6.088 -5.234 -9.169 1.00 98.50 72 VAL A O 1
ATOM 549 N N . ARG A 1 73 ? -4.263 -6.501 -9.509 1.00 98.50 73 ARG A N 1
ATOM 550 C CA . ARG A 1 73 ? -4.670 -7.576 -8.595 1.00 98.50 73 ARG A CA 1
ATOM 551 C C . ARG A 1 73 ? -4.949 -7.043 -7.191 1.00 98.50 73 ARG A C 1
ATOM 553 O O . ARG A 1 73 ? -5.936 -7.421 -6.570 1.00 98.50 73 ARG A O 1
ATOM 560 N N . GLY A 1 74 ? -4.088 -6.162 -6.688 1.00 98.31 74 GLY A N 1
ATOM 561 C CA . GLY A 1 74 ? -4.270 -5.504 -5.399 1.00 98.31 74 GLY A CA 1
ATOM 562 C C . GLY A 1 74 ? -5.585 -4.732 -5.301 1.00 98.31 74 GLY A C 1
ATOM 563 O O . GLY A 1 74 ? -6.317 -4.878 -4.322 1.00 98.31 74 GLY A O 1
ATOM 564 N N . ALA A 1 75 ? -5.896 -3.939 -6.329 1.00 97.88 75 ALA A N 1
ATOM 565 C CA . ALA A 1 75 ? -7.139 -3.179 -6.416 1.00 97.88 75 ALA A CA 1
ATOM 566 C C . ALA A 1 75 ? -8.374 -4.093 -6.496 1.00 97.88 75 ALA A C 1
ATOM 568 O O . ALA A 1 75 ? -9.360 -3.851 -5.805 1.00 97.88 75 ALA A O 1
ATOM 569 N N . GLU A 1 76 ? -8.307 -5.174 -7.276 1.00 98.06 76 GLU A N 1
ATOM 570 C CA . GLU A 1 76 ? -9.388 -6.158 -7.384 1.00 98.06 76 GLU A CA 1
ATOM 571 C C . GLU A 1 76 ? -9.660 -6.883 -6.063 1.00 98.06 76 GLU A C 1
ATOM 573 O O . GLU A 1 76 ? -10.818 -7.127 -5.734 1.00 98.06 76 GLU A O 1
ATOM 578 N N . ILE A 1 77 ? -8.622 -7.236 -5.293 1.00 97.62 77 ILE A N 1
ATOM 579 C CA . ILE A 1 77 ? -8.812 -7.861 -3.975 1.00 97.62 77 ILE A CA 1
ATOM 580 C C . ILE A 1 77 ? -9.420 -6.849 -2.994 1.00 97.62 77 ILE A C 1
ATOM 582 O O . ILE A 1 77 ? -10.279 -7.231 -2.210 1.00 97.62 77 ILE A O 1
ATOM 586 N N . ALA A 1 78 ? -9.027 -5.573 -3.053 1.00 96.38 78 ALA A N 1
ATOM 587 C CA . ALA A 1 78 ? -9.572 -4.531 -2.178 1.00 96.38 78 ALA A CA 1
ATOM 588 C C . ALA A 1 78 ? -11.041 -4.160 -2.474 1.00 96.38 78 ALA A C 1
ATOM 590 O O . ALA A 1 78 ? -11.695 -3.572 -1.617 1.00 96.38 78 ALA A O 1
ATOM 591 N N . LEU A 1 79 ? -11.550 -4.475 -3.671 1.00 94.38 79 LEU A N 1
ATOM 592 C CA . LEU A 1 79 ? -12.942 -4.225 -4.065 1.00 94.38 79 LEU A CA 1
ATOM 593 C C . LEU A 1 79 ? -13.925 -5.299 -3.559 1.00 94.38 79 LEU A C 1
ATOM 595 O O . LEU A 1 79 ? -15.134 -5.067 -3.581 1.00 94.38 79 LEU A O 1
ATOM 599 N N . LYS A 1 80 ? -13.422 -6.470 -3.158 1.00 81.94 80 LYS A N 1
ATOM 600 C CA . LYS A 1 80 ? -14.234 -7.603 -2.687 1.00 81.94 80 LYS A CA 1
ATOM 601 C C . LYS A 1 80 ? -14.641 -7.432 -1.230 1.00 81.94 80 LYS A C 1
ATOM 603 O O . LYS A 1 80 ? -15.803 -7.785 -0.934 1.00 81.94 80 LYS A O 1
#

Secondary structure (DSSP, 8-state):
-EEEEGGGGT-S-STTS-----HHHHHHHHTTSEEEE-HHHHTT--SS---EEEETTEEEETT--B-HHHHHHHHHHHT-

Radius of gyration: 13.35 Å; chains: 1; b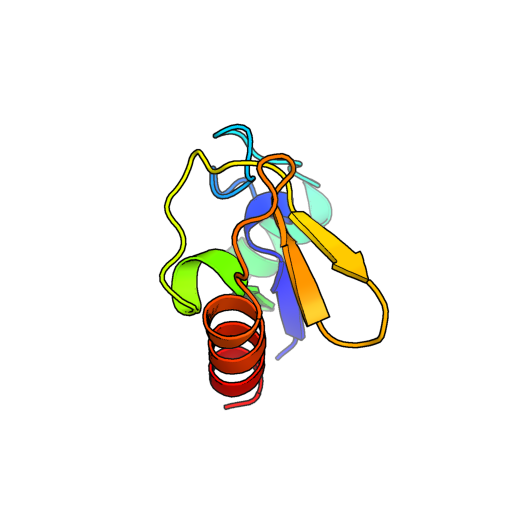ounding box: 32×19×37 Å

Foldseek 3Di:
DAEDAQLCLWDLAELASGGNHDPVVVVCVVVVNYDYADLLVQLPADPNHADWDDDPNWIAGPVGDTSRSSNVSSVVVVVD

pLDDT: mean 97.5, std 2.72, range [80.69, 98.69]